Protein AF-A0A0C3QUF8-F1 (afdb_monomer)

Solvent-accessible surface area (backbone atoms only — not comparable to full-atom values): 6312 Å² total; per-residue (Å²): 135,83,85,80,76,80,85,79,82,80,80,87,77,80,84,76,78,70,80,77,72,77,88,73,48,72,44,86,44,65,81,54,53,70,68,57,47,51,54,56,42,43,66,52,44,78,78,40,96,61,60,30,32,39,33,16,77,77,74,34,27,32,35,35,32,38,77,58,88,95,43,72,43,80,38,76,60,53,72,68,58,48,51,52,51,37,58,76,43,46,90,71,77,58,79,54,39,74,73,67

Radius of gyration: 21.36 Å; Cα contacts (8 Å, |Δi|>4): 134; chains: 1; bounding box: 24×79×32 Å

Nearest PDB structures (foldseek):
  5f54-assembly1_A  TM=4.499E-01  e=1.174E-01  Deinococcus radiodurans
  7edz-assembly1_D  TM=4.172E-01  e=7.897E-02  Homo sapiens
  7sa7-assembly2_B  TM=4.107E-01  e=6.536E-01  Homo sapiens
  2ozo-assembly1_A  TM=5.526E-01  e=5.410E+00  Homo sapiens
  1csz-assembly1_A  TM=5.117E-01  e=7.046E+00  Homo sapiens

Structure (mmCIF, N/CA/C/O backbone):
data_AF-A0A0C3QUF8-F1
#
_entry.id   AF-A0A0C3QUF8-F1
#
loop_
_atom_site.group_PDB
_atom_site.id
_atom_site.type_symbol
_atom_site.label_atom_id
_atom_site.label_alt_id
_atom_site.label_comp_id
_atom_site.label_asym_id
_atom_site.label_entity_id
_atom_site.label_seq_id
_atom_site.pdbx_PDB_ins_code
_atom_site.Cartn_x
_atom_site.Cartn_y
_atom_site.Cartn_z
_atom_site.occupancy
_atom_site.B_iso_or_equiv
_atom_site.auth_seq_id
_atom_site.auth_comp_id
_atom_site.auth_asym_id
_atom_site.auth_atom_id
_atom_site.pdbx_PDB_model_num
ATOM 1 N N . MET A 1 1 ? 3.103 64.725 21.395 1.00 38.69 1 MET A N 1
ATOM 2 C CA . MET A 1 1 ? 2.627 64.537 20.008 1.00 38.69 1 MET A CA 1
ATOM 3 C C . MET A 1 1 ? 3.150 63.201 19.491 1.00 38.69 1 MET A C 1
ATOM 5 O O . MET A 1 1 ? 4.338 62.946 19.608 1.00 38.69 1 MET A O 1
ATOM 9 N N . ASN A 1 2 ? 2.215 62.349 19.063 1.00 47.19 2 ASN A N 1
ATOM 10 C CA . ASN A 1 2 ? 2.292 61.092 18.301 1.00 47.19 2 ASN A CA 1
ATOM 11 C C . ASN A 1 2 ? 3.485 60.141 18.520 1.00 47.19 2 ASN A C 1
ATOM 13 O O . ASN A 1 2 ? 4.490 60.212 17.820 1.00 47.19 2 ASN A O 1
ATOM 17 N N . LYS A 1 3 ? 3.298 59.139 19.390 1.00 51.69 3 LYS A N 1
ATOM 18 C CA . LYS A 1 3 ? 4.062 57.884 19.326 1.00 51.69 3 LYS A CA 1
ATOM 19 C C . LYS A 1 3 ? 3.350 56.952 18.342 1.00 51.69 3 LYS A C 1
ATOM 21 O O . LYS A 1 3 ? 2.331 56.361 18.681 1.00 51.69 3 LYS A O 1
ATOM 26 N N . MET A 1 4 ? 3.844 56.892 17.108 1.00 60.03 4 MET A N 1
ATOM 27 C CA . MET A 1 4 ? 3.382 55.930 16.109 1.00 60.03 4 MET A CA 1
ATOM 28 C C . MET A 1 4 ? 3.803 54.522 16.542 1.00 60.03 4 MET A C 1
ATOM 30 O O . MET A 1 4 ? 4.989 54.240 16.693 1.00 60.03 4 MET A O 1
ATOM 34 N N . ILE A 1 5 ? 2.821 53.657 16.780 1.00 62.84 5 ILE A N 1
ATOM 35 C CA . ILE A 1 5 ? 3.025 52.233 17.055 1.00 62.84 5 ILE A CA 1
ATOM 36 C C . ILE A 1 5 ? 3.327 51.562 15.705 1.00 62.84 5 ILE A C 1
ATOM 38 O O . ILE A 1 5 ? 2.511 51.695 14.791 1.00 62.84 5 ILE A O 1
ATOM 42 N N . PRO A 1 6 ? 4.465 50.864 15.528 1.00 54.53 6 PRO A N 1
ATOM 43 C CA . PRO A 1 6 ? 4.801 50.273 14.244 1.00 54.53 6 PRO A CA 1
ATOM 44 C C . PRO A 1 6 ? 3.903 49.057 14.006 1.00 54.53 6 PRO A C 1
ATOM 46 O O . PRO A 1 6 ? 4.036 48.017 14.646 1.00 54.53 6 PRO A O 1
ATOM 49 N N . THR A 1 7 ? 2.984 49.183 13.055 1.00 57.78 7 THR A N 1
ATOM 50 C CA . THR A 1 7 ? 2.014 48.162 12.622 1.00 57.78 7 THR A CA 1
ATOM 51 C C . THR A 1 7 ? 2.662 47.019 11.816 1.00 57.78 7 THR A C 1
ATOM 53 O O . THR A 1 7 ? 2.003 46.356 11.024 1.00 57.78 7 THR A O 1
ATOM 56 N N . ALA A 1 8 ? 3.965 46.781 11.985 1.00 55.78 8 ALA A N 1
ATOM 57 C CA . ALA A 1 8 ? 4.759 45.884 11.140 1.00 55.78 8 ALA A CA 1
ATOM 58 C C . ALA A 1 8 ? 4.883 44.443 11.679 1.00 55.78 8 ALA A C 1
ATOM 60 O O . ALA A 1 8 ? 5.553 43.617 11.069 1.00 55.78 8 ALA A O 1
ATOM 61 N N . LEU A 1 9 ? 4.252 44.121 12.813 1.00 54.25 9 LEU A N 1
ATOM 62 C CA . LEU A 1 9 ? 4.461 42.852 13.529 1.00 54.25 9 LEU A CA 1
ATOM 63 C C . LEU A 1 9 ? 3.379 41.778 13.302 1.00 54.25 9 LEU A C 1
ATOM 65 O O . LEU A 1 9 ? 3.425 40.735 13.943 1.00 54.25 9 LEU A O 1
ATOM 69 N N . LEU A 1 10 ? 2.416 41.994 12.398 1.00 55.31 10 LEU A N 1
ATOM 70 C CA . LEU A 1 10 ? 1.235 41.120 12.257 1.00 55.31 10 LEU A CA 1
ATOM 71 C C . LEU A 1 10 ? 1.209 40.208 11.014 1.00 55.31 10 LEU A C 1
ATOM 73 O O . LEU A 1 10 ? 0.227 39.501 10.820 1.00 55.31 10 LEU A O 1
ATOM 77 N N . LEU A 1 11 ? 2.259 40.175 10.183 1.00 56.28 11 LEU A N 1
ATOM 78 C CA . LEU A 1 11 ? 2.239 39.437 8.903 1.00 56.28 11 LEU A CA 1
ATOM 79 C C . LEU A 1 11 ? 3.102 38.159 8.852 1.00 56.28 11 LEU A C 1
ATOM 81 O O . LEU A 1 11 ? 3.213 37.551 7.792 1.00 56.28 11 LEU A O 1
ATOM 85 N N . VAL A 1 12 ? 3.678 37.703 9.970 1.00 57.69 12 VAL A N 1
ATOM 86 C CA . VAL A 1 12 ? 4.553 36.507 10.009 1.00 57.69 12 VAL A CA 1
ATOM 87 C C . VAL A 1 12 ? 3.931 35.384 10.848 1.00 57.69 12 VAL A C 1
ATOM 89 O O . VAL A 1 12 ? 4.538 34.871 11.780 1.00 57.69 12 VAL A O 1
ATOM 92 N N . SER A 1 13 ? 2.687 35.002 10.563 1.00 57.75 13 SER A N 1
ATOM 93 C CA . SER A 1 13 ? 2.050 33.845 11.224 1.00 57.75 13 SER A CA 1
ATOM 94 C C . SER A 1 13 ? 1.351 32.873 10.271 1.00 57.75 13 SER A C 1
ATOM 96 O O . SER A 1 13 ? 0.900 31.817 10.703 1.00 57.75 13 SER A O 1
ATOM 98 N N . SER A 1 14 ? 1.315 33.154 8.966 1.00 55.88 14 SER A N 1
ATOM 99 C CA . SER A 1 14 ? 0.591 32.344 7.973 1.00 55.88 14 SER A CA 1
ATOM 100 C C . SER A 1 14 ? 1.456 31.357 7.170 1.00 55.88 14 SER A C 1
ATOM 102 O O . SER A 1 14 ? 0.934 30.673 6.294 1.00 55.88 14 SER A O 1
ATOM 104 N N . ALA A 1 15 ? 2.757 31.222 7.457 1.00 58.28 15 ALA A N 1
ATOM 105 C CA . ALA A 1 15 ? 3.674 30.454 6.601 1.00 58.28 15 ALA A CA 1
ATOM 106 C C . ALA A 1 15 ?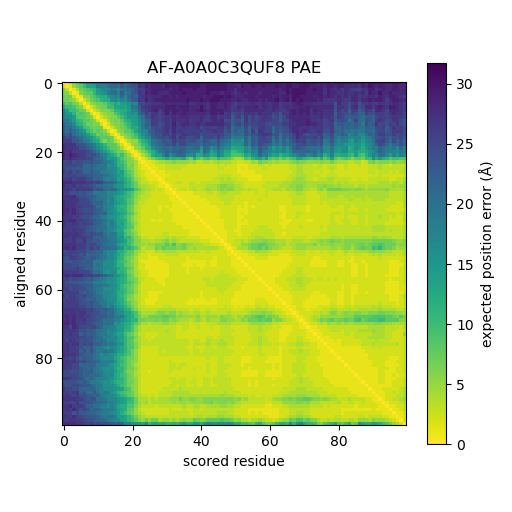 3.846 28.958 6.944 1.00 58.28 15 ALA A C 1
ATOM 108 O O . ALA A 1 15 ? 4.553 28.260 6.225 1.00 58.28 15 ALA A O 1
ATOM 109 N N . PHE A 1 16 ? 3.201 28.427 7.985 1.00 55.78 16 PHE A N 1
ATOM 110 C CA . PHE A 1 16 ? 3.334 27.007 8.345 1.00 55.78 16 PHE A CA 1
ATOM 111 C C . PHE A 1 16 ? 2.009 26.254 8.216 1.00 55.78 16 PHE A C 1
ATOM 113 O O . PHE A 1 16 ? 1.533 25.625 9.154 1.00 55.78 16 PHE A O 1
ATOM 120 N N . SER A 1 17 ? 1.431 26.264 7.013 1.00 51.56 17 SER A N 1
ATOM 121 C CA . SER A 1 17 ? 0.507 25.196 6.610 1.00 51.56 17 SER A CA 1
ATOM 122 C C . SER A 1 17 ? 1.331 23.969 6.221 1.00 51.56 17 SER A C 1
ATOM 124 O O . SER A 1 17 ? 1.460 23.629 5.047 1.00 51.56 17 SER A O 1
ATOM 126 N N . GLY A 1 18 ? 1.965 23.335 7.210 1.00 55.66 18 GLY A N 1
ATOM 127 C CA . GLY A 1 18 ? 2.557 22.019 7.014 1.00 55.66 18 GLY A CA 1
ATOM 128 C C . GLY A 1 18 ? 1.428 21.054 6.681 1.00 55.66 18 GLY A C 1
ATOM 129 O O . GLY A 1 18 ? 0.590 20.777 7.539 1.00 55.66 18 GLY A O 1
ATOM 130 N N . ALA A 1 19 ? 1.369 20.577 5.436 1.00 57.41 19 ALA A N 1
ATOM 131 C CA . ALA A 1 19 ? 0.478 19.487 5.074 1.00 57.41 19 ALA A CA 1
ATOM 132 C C . ALA A 1 19 ? 0.838 18.302 5.975 1.00 57.41 19 ALA A C 1
ATOM 134 O O . ALA A 1 19 ? 1.873 17.658 5.805 1.00 57.41 19 ALA A O 1
ATOM 135 N N . THR A 1 20 ? 0.019 18.066 6.998 1.00 52.12 20 THR A N 1
ATOM 136 C CA . THR A 1 20 ? 0.163 16.894 7.852 1.00 52.12 20 THR A CA 1
ATOM 137 C C . THR 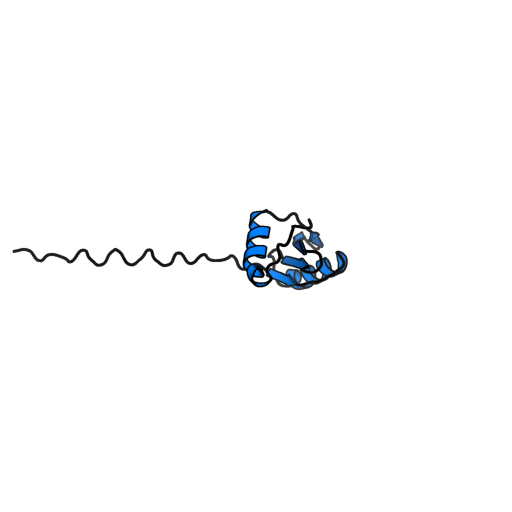A 1 20 ? -0.288 15.725 6.996 1.00 52.12 20 THR A C 1
ATOM 139 O O . THR A 1 20 ? -1.480 15.439 6.905 1.00 52.12 20 THR A O 1
ATOM 142 N N . PHE A 1 21 ? 0.649 15.100 6.281 1.00 54.34 21 PHE A N 1
ATOM 143 C CA . PHE A 1 21 ? 0.369 13.846 5.601 1.00 54.34 21 PHE A CA 1
ATOM 144 C C . PHE A 1 21 ? -0.071 12.861 6.679 1.00 54.34 21 PHE A C 1
ATOM 146 O O . PHE A 1 21 ? 0.698 12.539 7.589 1.00 54.34 21 PHE A O 1
ATOM 153 N N . ALA A 1 22 ? -1.330 12.427 6.622 1.00 61.47 22 ALA A N 1
ATOM 154 C CA . ALA A 1 22 ? -1.788 11.335 7.457 1.00 61.47 22 ALA A CA 1
ATOM 155 C C . ALA A 1 22 ? -0.850 10.151 7.197 1.00 61.47 22 ALA A C 1
ATOM 157 O O . ALA A 1 22 ? -0.737 9.675 6.068 1.00 61.47 22 ALA A O 1
ATOM 158 N N . ASN A 1 23 ? -0.116 9.746 8.232 1.00 73.44 23 ASN A N 1
ATOM 159 C CA . ASN A 1 23 ? 0.867 8.679 8.131 1.00 73.44 23 ASN A CA 1
ATOM 160 C C . ASN A 1 23 ? 0.119 7.383 7.780 1.00 73.44 23 ASN A C 1
ATOM 162 O O . ASN A 1 23 ? -0.673 6.890 8.593 1.00 73.44 23 ASN A O 1
ATOM 166 N N . PHE A 1 24 ? 0.298 6.913 6.544 1.00 86.81 24 PHE A N 1
ATOM 167 C CA . PHE A 1 24 ? -0.273 5.675 6.029 1.00 86.81 24 PHE A CA 1
ATOM 168 C C . PHE A 1 24 ? 0.792 4.584 6.039 1.00 86.81 24 PHE A C 1
ATOM 170 O O . PHE A 1 24 ? 1.988 4.864 5.973 1.00 86.81 24 PHE A O 1
ATOM 177 N N . THR A 1 25 ? 0.363 3.328 6.098 1.00 93.75 25 THR A N 1
ATOM 178 C CA . THR A 1 25 ? 1.286 2.196 6.143 1.00 93.75 25 THR A CA 1
ATOM 179 C C . THR A 1 25 ? 1.234 1.447 4.828 1.00 93.75 25 THR A C 1
ATOM 181 O O . THR A 1 25 ? 0.185 0.918 4.465 1.00 93.75 25 THR A O 1
ATOM 184 N N . ALA A 1 26 ? 2.362 1.402 4.122 1.00 93.56 26 ALA A N 1
ATOM 185 C CA . ALA A 1 26 ? 2.516 0.612 2.912 1.00 93.56 26 ALA A CA 1
ATOM 186 C C . ALA A 1 26 ? 3.578 -0.479 3.089 1.00 93.56 26 ALA A C 1
ATOM 188 O O . ALA A 1 26 ? 4.588 -0.274 3.761 1.00 93.56 26 ALA A O 1
ATOM 189 N N . ILE A 1 27 ? 3.329 -1.639 2.489 1.00 94.94 27 ILE A N 1
ATOM 190 C CA . ILE A 1 27 ? 4.229 -2.790 2.446 1.00 94.94 27 ILE A CA 1
ATOM 191 C C . ILE A 1 27 ? 4.498 -3.088 0.977 1.00 94.94 27 ILE A C 1
ATOM 193 O O . ILE A 1 27 ? 3.560 -3.274 0.204 1.00 94.94 27 ILE A O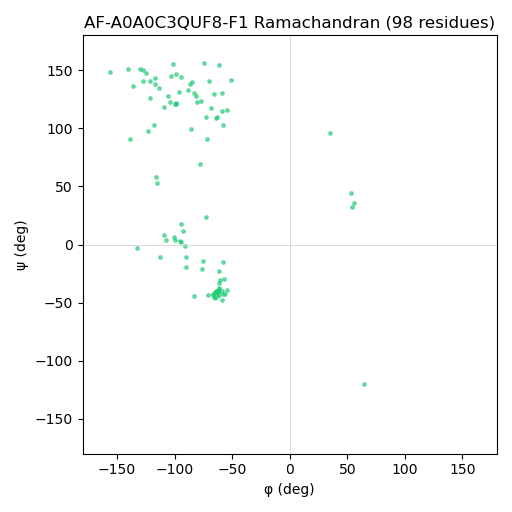 1
ATOM 197 N N . GLU A 1 28 ? 5.766 -3.155 0.589 1.00 94.94 28 GLU A N 1
ATOM 198 C CA . GLU A 1 28 ? 6.132 -3.624 -0.745 1.00 94.94 28 GLU A CA 1
ATOM 199 C C . GLU A 1 28 ? 6.110 -5.158 -0.776 1.00 94.94 28 GLU A C 1
ATOM 201 O O . GLU A 1 28 ? 6.804 -5.818 -0.001 1.00 94.94 28 GLU A O 1
ATOM 206 N N . CYS A 1 29 ? 5.313 -5.720 -1.679 1.00 95.00 29 CYS A N 1
ATOM 207 C CA . CYS A 1 29 ? 5.182 -7.147 -1.928 1.00 95.00 29 CYS A CA 1
ATOM 208 C C . CYS A 1 29 ? 5.104 -7.356 -3.445 1.00 95.00 29 CYS A C 1
ATOM 210 O O . CYS A 1 29 ? 4.033 -7.298 -4.043 1.00 95.00 29 CYS A O 1
ATOM 212 N N . ASN A 1 30 ? 6.263 -7.554 -4.068 1.00 93.94 30 ASN A N 1
ATOM 213 C CA . ASN A 1 30 ? 6.373 -7.694 -5.516 1.00 93.94 30 ASN A CA 1
ATOM 214 C C . ASN A 1 30 ? 6.067 -9.131 -5.950 1.00 93.94 30 ASN A C 1
ATOM 216 O O . ASN A 1 30 ? 6.654 -10.062 -5.399 1.00 93.94 30 ASN A O 1
ATOM 220 N N . ASP A 1 31 ? 5.190 -9.281 -6.945 1.00 92.25 31 ASP A N 1
ATOM 221 C CA . ASP A 1 31 ? 4.754 -10.572 -7.500 1.00 92.25 31 ASP A CA 1
ATOM 222 C C . ASP A 1 31 ? 4.175 -11.542 -6.452 1.00 92.25 31 ASP A C 1
ATOM 224 O O . ASP A 1 31 ? 4.362 -12.760 -6.471 1.00 92.25 31 ASP A O 1
ATOM 228 N N . CYS A 1 32 ? 3.479 -10.979 -5.468 1.00 89.69 32 CYS A N 1
ATOM 229 C CA . CYS A 1 32 ? 2.872 -11.747 -4.395 1.00 89.69 32 CYS A CA 1
ATOM 230 C C . CYS A 1 32 ? 1.500 -12.274 -4.797 1.00 89.69 32 CYS A C 1
ATOM 232 O O . CYS A 1 32 ? 0.670 -11.543 -5.337 1.00 89.69 32 CYS A O 1
ATOM 234 N N . SER A 1 33 ? 1.194 -13.515 -4.415 1.00 93.19 33 SER A N 1
ATOM 235 C CA . SER A 1 33 ? -0.190 -13.986 -4.454 1.00 93.19 33 SER A CA 1
ATOM 236 C C . SER A 1 33 ? -1.073 -13.147 -3.520 1.00 93.19 33 SER A C 1
ATOM 238 O O . SER A 1 33 ? -0.605 -12.604 -2.513 1.00 93.19 33 SER A O 1
ATOM 240 N N . SER A 1 34 ? -2.375 -13.081 -3.809 1.00 91.56 34 SER A N 1
ATOM 241 C CA . SER A 1 34 ? -3.347 -12.368 -2.966 1.00 91.56 34 SER A CA 1
ATOM 242 C C . SER A 1 34 ? -3.315 -12.846 -1.509 1.00 91.56 34 SER A C 1
ATOM 244 O O . SER A 1 34 ? -3.337 -12.031 -0.588 1.00 91.56 34 SER A O 1
ATOM 246 N N . ALA A 1 35 ? -3.158 -14.154 -1.288 1.00 93.81 35 ALA A N 1
ATOM 247 C CA . ALA A 1 35 ? -3.021 -14.738 0.044 1.00 93.81 35 ALA A CA 1
ATOM 248 C C . ALA A 1 35 ? -1.749 -14.263 0.772 1.00 93.81 35 ALA A C 1
ATOM 250 O O . ALA A 1 35 ? -1.801 -13.936 1.959 1.00 93.81 35 ALA A O 1
ATOM 251 N N . ALA A 1 36 ? -0.612 -14.182 0.071 1.00 94.69 36 ALA A N 1
ATOM 252 C CA . ALA A 1 36 ? 0.638 -13.696 0.654 1.00 94.69 36 ALA A CA 1
ATOM 253 C C . ALA A 1 36 ? 0.553 -12.201 1.006 1.00 94.69 36 ALA A C 1
ATOM 255 O O . ALA A 1 36 ? 0.957 -11.804 2.102 1.00 94.69 36 ALA A O 1
ATOM 256 N N . ALA A 1 37 ? -0.029 -11.388 0.119 1.00 95.12 37 ALA A N 1
ATOM 257 C CA . ALA A 1 37 ? -0.281 -9.970 0.363 1.00 95.12 37 ALA A CA 1
ATOM 258 C C . ALA A 1 37 ? -1.171 -9.758 1.601 1.00 95.12 37 ALA A C 1
ATOM 260 O O . ALA A 1 37 ? -0.819 -8.993 2.502 1.00 95.12 37 ALA A O 1
ATOM 261 N N . GLN A 1 38 ? -2.280 -10.497 1.699 1.00 95.25 38 GLN A N 1
ATOM 262 C CA . GLN A 1 38 ? -3.188 -10.441 2.845 1.00 95.25 38 GLN A CA 1
ATOM 263 C C . GLN A 1 38 ? -2.501 -10.876 4.147 1.00 95.25 38 GLN A C 1
ATOM 265 O O . GLN A 1 38 ? -2.682 -10.236 5.183 1.00 95.25 38 GLN A O 1
ATOM 270 N N . GLN A 1 39 ? -1.664 -11.918 4.113 1.00 95.06 39 GLN A N 1
ATOM 271 C CA . GLN A 1 39 ? -0.916 -12.365 5.289 1.00 95.06 39 GLN A CA 1
ATOM 272 C C . GLN A 1 39 ? 0.079 -11.301 5.776 1.00 95.06 39 GLN A C 1
ATOM 274 O O . GLN A 1 39 ? 0.241 -11.106 6.982 1.00 95.06 39 GLN A O 1
ATOM 279 N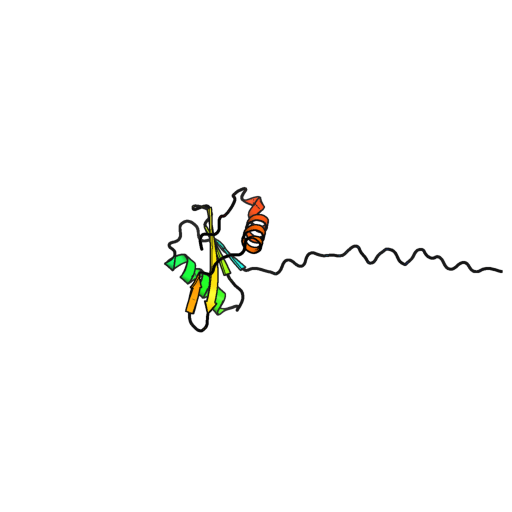 N . GLN A 1 40 ? 0.756 -10.605 4.861 1.00 94.81 40 GLN A N 1
ATOM 280 C CA . GLN A 1 40 ? 1.653 -9.509 5.227 1.00 94.81 40 GLN A CA 1
ATOM 281 C C . GLN A 1 40 ? 0.889 -8.328 5.824 1.00 94.81 40 GLN A C 1
ATOM 283 O O . GLN A 1 40 ? 1.293 -7.813 6.868 1.00 94.81 40 GLN A O 1
ATOM 288 N N . ALA A 1 41 ? -0.244 -7.955 5.223 1.00 95.31 41 ALA A N 1
ATOM 289 C CA . ALA A 1 41 ? -1.119 -6.934 5.779 1.00 95.31 41 ALA A CA 1
ATOM 290 C C . ALA A 1 41 ? -1.599 -7.306 7.189 1.00 95.31 41 ALA A C 1
ATOM 292 O O . ALA A 1 41 ? -1.539 -6.475 8.093 1.00 95.31 41 ALA A O 1
ATOM 293 N N . ALA A 1 42 ? -1.977 -8.568 7.416 1.00 95.31 42 ALA A N 1
ATOM 294 C CA . ALA A 1 42 ? -2.431 -9.045 8.719 1.00 95.31 42 ALA A CA 1
ATOM 295 C C . ALA A 1 42 ? -1.363 -8.934 9.815 1.00 95.31 42 ALA A C 1
ATOM 297 O O . ALA A 1 42 ? -1.671 -8.541 10.937 1.00 95.31 42 ALA A O 1
ATOM 298 N N . LYS A 1 43 ? -0.088 -9.198 9.496 1.00 94.50 43 LYS A N 1
ATOM 299 C CA . LYS A 1 43 ? 1.024 -9.024 10.453 1.00 94.50 43 LYS A CA 1
ATOM 300 C C . LYS A 1 43 ? 1.182 -7.577 10.921 1.00 94.50 43 LYS A C 1
ATOM 302 O O . LYS A 1 43 ? 1.624 -7.347 12.046 1.00 94.50 43 LYS A O 1
ATOM 307 N N . VAL A 1 44 ? 0.880 -6.617 10.049 1.00 94.38 44 VAL A N 1
ATOM 308 C CA . VAL A 1 44 ? 0.959 -5.189 10.368 1.00 94.38 44 VAL A CA 1
ATOM 309 C C . VAL A 1 44 ? -0.302 -4.727 11.088 1.00 94.38 44 VAL A C 1
ATOM 311 O O . VAL A 1 44 ? -0.184 -4.079 12.123 1.00 94.38 44 VAL A O 1
ATOM 314 N N . LEU A 1 45 ? -1.484 -5.126 10.617 1.00 94.19 45 LEU A N 1
ATOM 315 C CA . LEU A 1 45 ? -2.768 -4.811 11.255 1.00 94.19 45 LEU A CA 1
ATOM 316 C C . LEU A 1 45 ? -2.870 -5.372 12.683 1.00 94.19 45 LEU A C 1
ATOM 318 O O . LEU A 1 45 ? -3.406 -4.714 13.563 1.00 94.19 45 LEU A O 1
ATOM 322 N N . ALA A 1 46 ? -2.212 -6.496 12.983 1.00 90.75 46 ALA A N 1
ATOM 323 C CA . ALA A 1 46 ? -2.092 -6.996 14.357 1.00 90.75 46 ALA A CA 1
ATOM 324 C C . ALA A 1 46 ? -1.419 -6.005 15.338 1.00 90.75 46 ALA A C 1
ATOM 326 O O . ALA A 1 46 ? -1.479 -6.203 16.549 1.00 90.75 46 ALA A O 1
ATOM 327 N N . LYS A 1 47 ? -0.741 -4.963 14.834 1.00 90.56 47 LYS A N 1
ATOM 328 C CA . LYS A 1 47 ? -0.046 -3.934 15.624 1.00 90.56 47 LYS A CA 1
ATOM 329 C C . LYS A 1 47 ? -0.691 -2.547 15.521 1.00 90.56 47 LYS A C 1
ATOM 331 O O . LYS A 1 47 ? -0.282 -1.652 16.257 1.00 90.56 47 LYS A O 1
ATOM 336 N N . GLN A 1 48 ? -1.636 -2.340 14.601 1.00 88.38 48 GLN A N 1
ATOM 337 C CA . GLN A 1 48 ? -2.268 -1.042 14.356 1.00 88.38 48 GLN A CA 1
ATOM 338 C C . GLN A 1 48 ? -3.656 -1.184 13.725 1.00 88.38 48 GLN A C 1
ATOM 340 O O . GLN A 1 48 ? -3.874 -2.028 12.870 1.00 88.38 48 GLN A O 1
ATOM 345 N N . ASP A 1 49 ? -4.554 -0.255 14.038 1.00 85.44 49 ASP A N 1
ATOM 346 C CA . ASP A 1 49 ? -5.938 -0.272 13.535 1.00 85.44 49 ASP A CA 1
ATOM 347 C C . ASP A 1 49 ? -6.142 0.541 12.235 1.00 85.44 49 ASP A C 1
ATOM 349 O O . ASP A 1 49 ? -7.252 0.852 11.814 1.00 85.44 49 ASP A O 1
ATOM 353 N N . LYS A 1 50 ? -5.050 0.961 11.585 1.00 91.62 50 LYS A N 1
ATOM 354 C CA . LYS A 1 50 ? -5.111 1.756 10.348 1.00 91.62 50 LYS A CA 1
ATOM 355 C C . LYS A 1 50 ? -5.012 0.860 9.117 1.00 91.62 50 LYS A C 1
ATOM 357 O O . LYS A 1 50 ? -4.195 -0.064 9.144 1.00 91.62 50 LYS A O 1
ATOM 362 N N . PRO A 1 51 ? -5.726 1.182 8.017 1.00 94.00 51 PRO A N 1
ATOM 363 C CA . PRO A 1 51 ? -5.594 0.460 6.759 1.00 94.00 51 PRO A CA 1
ATOM 364 C C . PRO A 1 51 ? -4.136 0.335 6.315 1.00 94.00 51 PRO A C 1
ATOM 366 O O . PRO A 1 51 ? -3.342 1.271 6.452 1.00 94.00 51 PRO A O 1
ATOM 369 N N . VAL A 1 52 ? -3.812 -0.826 5.757 1.00 95.88 52 VAL A N 1
ATOM 370 C CA . VAL A 1 52 ? -2.490 -1.154 5.232 1.00 95.88 52 VAL A CA 1
ATOM 371 C C . VAL A 1 52 ? -2.586 -1.323 3.725 1.00 95.88 52 VAL A C 1
ATOM 373 O O . VAL A 1 52 ? -3.483 -1.994 3.217 1.00 95.88 52 VAL A O 1
ATOM 376 N N . TYR A 1 53 ? -1.640 -0.731 3.010 1.00 96.25 53 TYR A N 1
ATOM 377 C CA . TYR A 1 53 ? -1.556 -0.802 1.560 1.00 96.25 53 TYR A CA 1
ATOM 378 C C . TYR A 1 53 ? -0.450 -1.765 1.153 1.00 96.25 53 TYR A C 1
ATOM 380 O O . TYR A 1 53 ? 0.701 -1.582 1.531 1.00 96.25 53 TYR A O 1
ATOM 388 N N . VAL A 1 54 ? -0.774 -2.793 0.382 1.00 96.94 54 VAL A N 1
ATOM 389 C CA . VAL A 1 54 ? 0.230 -3.699 -0.181 1.00 96.94 54 VAL A CA 1
ATOM 390 C C . VAL A 1 54 ? 0.486 -3.291 -1.620 1.00 96.94 54 VAL A C 1
ATOM 392 O O . VAL A 1 54 ? -0.444 -3.253 -2.424 1.00 96.94 54 VAL A O 1
ATOM 395 N N . VAL A 1 55 ? 1.734 -2.956 -1.921 1.00 96.50 55 VAL A N 1
ATOM 396 C CA . VAL A 1 55 ? 2.179 -2.438 -3.212 1.00 96.50 55 VAL A CA 1
ATOM 397 C C . VAL A 1 55 ? 2.948 -3.514 -3.959 1.00 96.50 55 VAL A C 1
ATOM 399 O O . VAL A 1 55 ? 3.921 -4.050 -3.439 1.00 96.50 55 VAL A O 1
ATOM 402 N N . ASP A 1 56 ? 2.546 -3.764 -5.197 1.00 96.19 56 ASP A N 1
ATOM 403 C CA . ASP A 1 56 ? 3.213 -4.661 -6.127 1.00 96.19 56 ASP A CA 1
ATOM 404 C C . ASP A 1 56 ? 3.679 -3.864 -7.351 1.00 96.19 56 ASP A C 1
ATOM 406 O O . ASP A 1 56 ? 2.891 -3.504 -8.233 1.00 96.19 56 ASP A O 1
ATOM 410 N N . PHE A 1 57 ? 4.977 -3.569 -7.405 1.00 96.00 57 PHE A N 1
ATOM 411 C CA . PHE A 1 57 ? 5.563 -2.828 -8.521 1.00 96.00 57 PHE A CA 1
ATOM 412 C C . PHE A 1 57 ? 5.741 -3.674 -9.780 1.00 96.00 57 PHE A C 1
ATOM 414 O O . PHE A 1 57 ? 5.830 -3.104 -10.864 1.00 96.00 57 PHE A O 1
ATOM 421 N N . VAL A 1 58 ? 5.776 -5.005 -9.662 1.00 95.75 58 VAL A N 1
ATOM 422 C CA . VAL A 1 58 ? 5.890 -5.908 -10.818 1.00 95.75 58 VAL A CA 1
ATOM 423 C C . VAL A 1 58 ? 4.580 -5.901 -11.595 1.00 95.75 58 VAL A C 1
ATOM 425 O O . VAL A 1 58 ? 4.577 -5.770 -12.817 1.00 95.75 58 VAL A O 1
ATOM 428 N N . ASN A 1 59 ? 3.460 -5.949 -10.875 1.00 95.62 59 ASN A N 1
ATOM 429 C CA . ASN A 1 59 ? 2.129 -5.971 -11.474 1.00 95.62 59 ASN A CA 1
ATOM 430 C C . ASN A 1 59 ? 1.469 -4.581 -11.580 1.00 95.62 59 ASN A C 1
ATOM 432 O O . ASN A 1 59 ? 0.331 -4.473 -12.050 1.00 95.62 59 ASN A O 1
ATOM 436 N N . TYR A 1 60 ? 2.175 -3.513 -11.186 1.00 96.06 60 TYR A N 1
ATOM 437 C CA . TYR A 1 60 ? 1.693 -2.123 -11.148 1.00 96.06 60 TYR A CA 1
ATOM 438 C C . TYR A 1 60 ? 0.388 -1.967 -10.366 1.00 96.06 60 TYR A C 1
ATOM 440 O O . TYR A 1 60 ? -0.556 -1.304 -10.813 1.00 96.06 60 TYR A O 1
ATOM 448 N N . GLN A 1 61 ? 0.321 -2.621 -9.213 1.00 96.12 61 GLN A N 1
ATOM 449 C CA . GLN A 1 61 ? -0.896 -2.773 -8.436 1.00 96.12 61 GLN A CA 1
ATOM 450 C C . GLN A 1 61 ? -0.699 -2.340 -6.991 1.00 96.12 61 GLN A C 1
ATOM 452 O O . GLN A 1 61 ? 0.380 -2.447 -6.414 1.00 96.12 61 GLN A O 1
ATOM 457 N N . VAL A 1 62 ? -1.776 -1.854 -6.392 1.00 96.56 62 VAL A N 1
ATOM 458 C CA . VAL A 1 62 ? -1.855 -1.634 -4.957 1.00 96.56 62 VAL A CA 1
ATOM 459 C C . VAL A 1 62 ? -3.195 -2.135 -4.434 1.00 96.56 62 VAL A C 1
ATOM 461 O O . VAL A 1 62 ? -4.240 -1.912 -5.041 1.00 96.56 62 VAL A O 1
ATOM 464 N N . SER A 1 63 ? -3.156 -2.831 -3.304 1.00 96.56 63 SER A N 1
ATOM 465 C CA . SER A 1 63 ? -4.333 -3.344 -2.603 1.00 96.56 63 SER A CA 1
ATOM 466 C C . SER A 1 63 ? -4.440 -2.713 -1.224 1.00 96.56 63 SER A C 1
ATOM 468 O O . SER A 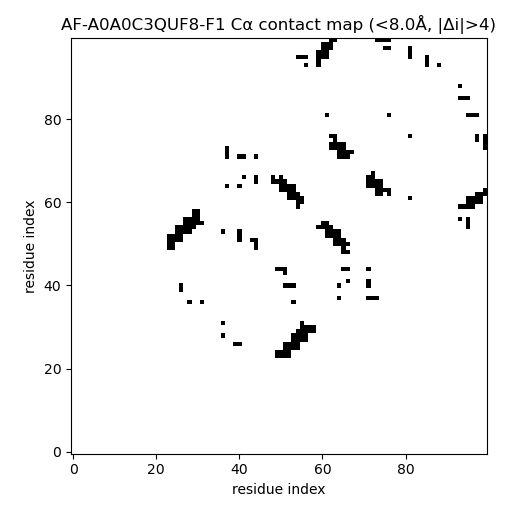1 63 ? -3.437 -2.592 -0.523 1.00 96.56 63 SER A O 1
ATOM 470 N N . LYS A 1 64 ? -5.652 -2.342 -0.814 1.00 96.50 64 LYS A N 1
ATOM 471 C CA . LYS A 1 64 ? -5.943 -1.880 0.546 1.00 96.50 64 LYS A CA 1
ATOM 472 C C . LYS A 1 64 ? -6.479 -3.043 1.371 1.00 96.50 64 LYS A C 1
ATOM 474 O O . LYS A 1 64 ? -7.407 -3.726 0.949 1.00 96.50 64 LYS A O 1
ATOM 479 N N . TYR A 1 65 ? -5.921 -3.226 2.559 1.00 96.19 65 TYR A N 1
ATOM 480 C CA . TYR A 1 65 ? -6.373 -4.193 3.547 1.00 96.19 65 TYR A CA 1
ATOM 481 C C . TYR A 1 65 ? -6.740 -3.484 4.840 1.00 96.19 65 TYR A C 1
ATOM 483 O O . TYR A 1 65 ? -6.061 -2.550 5.274 1.00 96.19 65 TYR A O 1
ATOM 491 N N . GLN A 1 66 ? -7.812 -3.944 5.467 1.00 95.19 66 GLN A N 1
ATOM 492 C CA . GLN A 1 66 ? -8.282 -3.425 6.740 1.00 95.19 66 GLN A CA 1
ATOM 493 C C . GLN A 1 66 ? -8.760 -4.581 7.614 1.00 95.19 66 GLN A C 1
ATOM 495 O O . GLN A 1 66 ? -9.178 -5.624 7.108 1.00 95.19 66 GLN A O 1
ATOM 500 N N . GLN A 1 67 ? -8.660 -4.404 8.927 1.00 94.19 67 GLN A N 1
ATOM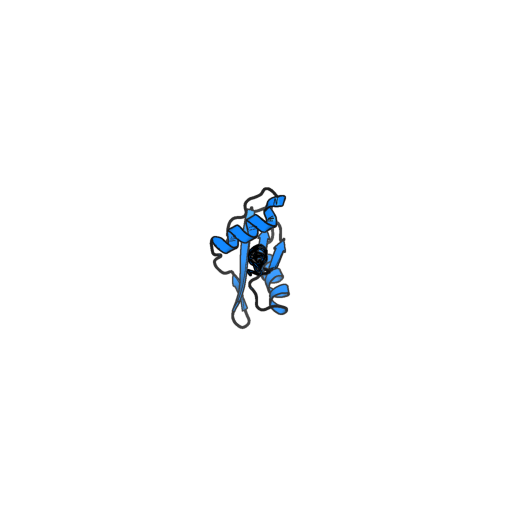 501 C CA . GLN A 1 67 ? -9.230 -5.340 9.878 1.00 94.19 67 GLN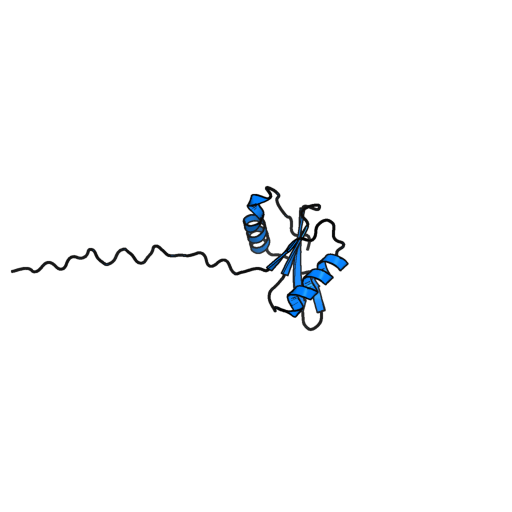 A CA 1
ATOM 502 C C . GLN A 1 67 ? -10.733 -5.063 10.043 1.00 94.19 67 GLN A C 1
ATOM 504 O O . GLN A 1 67 ? -11.144 -3.932 10.290 1.00 94.19 67 GLN A O 1
ATOM 509 N N . GLU A 1 68 ? -11.548 -6.102 9.891 1.00 89.06 68 GLU A N 1
ATOM 510 C CA . GLU A 1 68 ? -12.989 -6.106 10.133 1.00 89.06 68 GLU A CA 1
ATOM 511 C C . GLU A 1 68 ? -13.317 -7.195 11.154 1.00 89.06 68 GLU A C 1
ATOM 513 O O . GLU A 1 68 ? -13.407 -8.382 10.833 1.00 89.06 68 GLU A O 1
ATOM 518 N N . GLY A 1 69 ? -13.457 -6.787 12.416 1.00 86.81 69 GLY A N 1
ATOM 519 C CA . GLY A 1 69 ? -13.556 -7.727 13.530 1.00 86.81 69 GLY A CA 1
ATOM 520 C C . GLY A 1 69 ? -12.262 -8.529 13.681 1.00 86.81 69 GLY A C 1
ATOM 521 O O . GLY A 1 69 ? -11.192 -7.958 13.890 1.00 86.81 69 GLY A O 1
ATOM 522 N N . GLU A 1 70 ? -12.360 -9.853 13.572 1.00 85.88 70 GLU A N 1
ATOM 523 C CA . GLU A 1 70 ? -11.215 -10.773 13.670 1.00 85.88 70 GLU A CA 1
ATOM 524 C C . GLU A 1 70 ? -10.545 -11.056 12.315 1.00 85.88 70 GLU A C 1
ATOM 526 O O . GLU A 1 70 ? -9.466 -11.649 12.267 1.00 85.88 70 GLU A O 1
ATOM 531 N N . ALA A 1 71 ? -11.162 -10.641 11.205 1.00 90.62 71 ALA A N 1
ATOM 532 C CA . ALA A 1 71 ? -10.681 -10.938 9.862 1.00 90.62 71 ALA A CA 1
ATOM 533 C C . ALA A 1 71 ? -9.985 -9.732 9.225 1.00 90.62 71 ALA A C 1
ATOM 535 O O . ALA A 1 71 ? -10.400 -8.589 9.388 1.00 90.62 71 ALA A O 1
ATOM 536 N N . VAL A 1 72 ? -8.947 -9.992 8.433 1.00 94.25 72 VAL A N 1
ATOM 537 C CA . VAL A 1 72 ? -8.322 -8.985 7.565 1.00 94.25 72 VAL A CA 1
ATOM 538 C C . VAL A 1 72 ? -8.862 -9.167 6.160 1.00 94.25 72 VAL A C 1
ATOM 540 O O . VAL A 1 72 ? -8.705 -10.243 5.585 1.00 94.25 72 VAL A O 1
ATOM 543 N N . THR A 1 73 ? -9.482 -8.128 5.606 1.00 93.88 73 THR A N 1
ATOM 544 C CA . THR A 1 73 ? -10.164 -8.183 4.309 1.00 93.88 73 THR A CA 1
ATOM 545 C C . THR A 1 73 ? -9.627 -7.121 3.356 1.00 93.88 73 THR A C 1
ATOM 547 O O . THR A 1 73 ? -9.189 -6.041 3.767 1.00 93.88 73 THR A O 1
ATOM 550 N N . ALA A 1 74 ? -9.626 -7.444 2.060 1.00 94.38 74 ALA A N 1
ATOM 551 C CA . ALA A 1 74 ? -9.349 -6.464 1.020 1.00 94.38 74 ALA A CA 1
ATOM 552 C C . ALA A 1 74 ? -10.524 -5.481 0.915 1.00 94.38 74 ALA A C 1
ATOM 554 O O . ALA A 1 74 ? -11.691 -5.872 1.014 1.00 94.38 74 ALA A O 1
ATOM 555 N N . LYS A 1 75 ? -10.215 -4.200 0.715 1.00 94.81 75 LYS A N 1
ATOM 556 C CA . LYS A 1 75 ? -11.202 -3.129 0.574 1.00 94.81 75 LYS A CA 1
ATOM 557 C C . LYS A 1 75 ? -10.930 -2.290 -0.652 1.00 94.81 75 LYS A C 1
ATOM 559 O O . LYS A 1 75 ? -9.777 -2.092 -1.026 1.00 94.81 75 LYS A O 1
ATOM 564 N N . ALA A 1 76 ? -12.010 -1.740 -1.196 1.00 93.62 76 ALA A N 1
ATOM 565 C CA . ALA A 1 76 ? -11.928 -0.767 -2.265 1.00 93.62 76 ALA A CA 1
ATOM 566 C C . ALA A 1 76 ? -11.111 0.447 -1.818 1.00 93.62 76 ALA A C 1
ATOM 568 O O . ALA A 1 76 ? -11.335 1.024 -0.743 1.00 93.62 76 ALA A O 1
ATOM 569 N N . MET A 1 77 ? -10.155 0.822 -2.657 1.00 93.94 77 MET A N 1
ATOM 570 C CA . MET A 1 77 ? -9.378 2.038 -2.483 1.00 93.94 77 MET A CA 1
ATOM 571 C C . MET A 1 77 ? -10.097 3.226 -3.120 1.00 93.94 77 MET A C 1
ATOM 573 O O . MET A 1 77 ? -10.605 3.153 -4.238 1.00 93.94 77 MET A O 1
ATOM 577 N N . THR A 1 78 ? -10.099 4.359 -2.431 1.00 94.50 78 THR A N 1
ATOM 578 C CA . THR A 1 78 ? -10.536 5.628 -3.016 1.00 94.50 78 THR A CA 1
ATOM 579 C C . THR A 1 78 ? -9.481 6.175 -3.979 1.00 94.50 78 THR A C 1
ATOM 581 O O . THR A 1 78 ? -8.284 5.914 -3.845 1.00 94.50 78 THR A O 1
ATOM 584 N N . LEU A 1 79 ? -9.904 7.016 -4.927 1.00 93.75 79 LEU A N 1
ATOM 585 C CA . LEU A 1 79 ? -8.975 7.691 -5.839 1.00 93.75 79 LEU A CA 1
ATOM 586 C C . LEU A 1 79 ? -7.910 8.500 -5.079 1.00 93.75 79 LEU A C 1
ATOM 588 O O . LEU A 1 79 ? -6.731 8.447 -5.418 1.00 93.75 79 LEU A O 1
ATOM 592 N N . SER A 1 80 ? -8.314 9.213 -4.027 1.00 93.88 80 SER A N 1
ATOM 593 C CA . SER A 1 80 ? -7.403 10.021 -3.213 1.00 93.88 80 SER A CA 1
ATOM 594 C C . SER A 1 80 ? -6.336 9.174 -2.517 1.00 93.88 80 SER A C 1
ATOM 596 O O . SER A 1 80 ? -5.172 9.565 -2.496 1.00 93.88 80 SER A O 1
ATOM 598 N N . GLU A 1 81 ? -6.695 7.999 -1.993 1.00 94.38 81 GLU A N 1
ATOM 599 C CA . GLU A 1 81 ? -5.732 7.059 -1.402 1.00 94.38 81 GLU A CA 1
ATOM 600 C C . GLU A 1 81 ? -4.731 6.560 -2.455 1.00 94.38 81 GLU A C 1
ATOM 602 O O . GLU A 1 81 ? -3.524 6.586 -2.214 1.00 94.38 81 GLU A O 1
ATOM 607 N N . ASN A 1 82 ? -5.198 6.193 -3.654 1.00 95.25 82 ASN A N 1
ATOM 608 C CA . ASN A 1 82 ? -4.310 5.754 -4.731 1.00 95.25 82 ASN A CA 1
ATOM 609 C C . ASN A 1 82 ? -3.348 6.868 -5.180 1.00 95.25 82 ASN A C 1
ATOM 611 O O . ASN A 1 82 ? -2.165 6.607 -5.409 1.00 95.25 82 ASN A O 1
ATOM 615 N N . LEU A 1 83 ? -3.822 8.114 -5.259 1.00 94.69 83 LEU A N 1
ATOM 616 C CA . LEU A 1 83 ? -2.988 9.275 -5.579 1.00 94.69 83 LEU A CA 1
ATOM 617 C C . LEU A 1 83 ? -1.936 9.548 -4.499 1.00 94.69 83 LEU A C 1
ATOM 619 O O . LEU A 1 83 ? -0.787 9.828 -4.836 1.00 94.69 83 LEU A O 1
ATOM 623 N N . LEU A 1 84 ? -2.295 9.429 -3.218 1.00 93.69 84 LEU A N 1
ATOM 624 C CA . LEU A 1 84 ? -1.351 9.587 -2.107 1.00 93.69 84 LEU A CA 1
ATOM 625 C C . LEU A 1 84 ? -0.226 8.546 -2.172 1.00 93.69 84 LEU A C 1
ATOM 627 O O . LEU A 1 84 ? 0.945 8.897 -2.030 1.00 93.69 84 LEU A O 1
ATOM 631 N N . ILE A 1 85 ? -0.563 7.287 -2.453 1.00 94.56 85 ILE A N 1
ATOM 632 C CA . ILE A 1 85 ? 0.419 6.202 -2.578 1.00 94.56 85 ILE A CA 1
ATOM 633 C C . ILE A 1 85 ? 1.325 6.433 -3.791 1.00 94.56 85 ILE A C 1
ATOM 635 O O . ILE A 1 85 ? 2.546 6.343 -3.678 1.00 94.56 85 ILE A O 1
ATOM 639 N N . ASN A 1 86 ? 0.754 6.795 -4.942 1.00 95.06 86 ASN A N 1
ATOM 640 C CA . ASN A 1 86 ? 1.533 7.128 -6.136 1.00 95.06 86 ASN A CA 1
ATOM 641 C C . ASN A 1 86 ? 2.457 8.333 -5.917 1.00 95.06 86 ASN A C 1
ATOM 643 O O . ASN A 1 86 ? 3.584 8.339 -6.407 1.00 95.06 86 ASN A O 1
ATOM 647 N N . ASN A 1 87 ? 2.015 9.342 -5.163 1.00 93.81 87 ASN A N 1
ATOM 648 C CA . ASN A 1 87 ? 2.851 10.486 -4.811 1.00 93.81 87 ASN A CA 1
ATOM 649 C C . ASN A 1 87 ? 4.031 10.063 -3.922 1.00 93.81 87 ASN A C 1
ATOM 651 O O . ASN A 1 87 ? 5.179 10.405 -4.218 1.00 93.81 87 ASN A O 1
ATOM 655 N N . HIS A 1 88 ? 3.766 9.247 -2.897 1.00 93.25 88 HIS A N 1
ATOM 656 C CA . HIS A 1 88 ? 4.795 8.708 -2.008 1.00 93.25 88 HIS A CA 1
ATOM 657 C C . HIS A 1 88 ? 5.847 7.882 -2.759 1.00 93.25 88 HIS A C 1
ATOM 659 O O . HIS A 1 88 ? 7.042 8.014 -2.502 1.00 93.25 88 HIS A O 1
ATOM 665 N N . TYR A 1 89 ? 5.418 7.082 -3.736 1.00 94.62 89 TYR A N 1
ATOM 666 C CA . TYR A 1 89 ? 6.300 6.270 -4.575 1.00 94.62 89 TYR A CA 1
ATOM 667 C C . TYR A 1 89 ? 6.699 6.940 -5.897 1.00 94.62 89 TYR A C 1
ATOM 669 O O . TYR A 1 89 ? 7.205 6.272 -6.797 1.00 94.62 89 TYR A O 1
ATOM 677 N N . SER A 1 90 ? 6.547 8.262 -6.025 1.00 94.19 90 SER A N 1
ATOM 678 C CA . SER A 1 90 ? 6.850 8.996 -7.266 1.00 94.19 90 SER A CA 1
ATOM 679 C C . SER A 1 90 ? 8.295 8.807 -7.747 1.00 94.19 90 SER A C 1
ATOM 681 O O . SER A 1 90 ? 8.556 8.770 -8.951 1.00 94.19 90 SER A O 1
ATOM 683 N N . TYR A 1 91 ? 9.231 8.584 -6.820 1.00 94.12 91 TYR A N 1
ATOM 684 C CA . TYR A 1 91 ? 10.634 8.292 -7.117 1.00 94.12 91 TYR A CA 1
ATOM 685 C C . TYR A 1 91 ? 10.839 7.000 -7.933 1.00 94.12 91 TYR A C 1
ATOM 687 O O . TYR A 1 91 ? 11.846 6.878 -8.630 1.00 94.12 91 TYR A O 1
ATOM 695 N N . ARG A 1 92 ? 9.888 6.052 -7.895 1.00 92.12 92 ARG A N 1
ATOM 696 C CA . ARG A 1 92 ? 9.913 4.809 -8.690 1.00 92.12 92 ARG A CA 1
ATOM 697 C C . ARG A 1 92 ? 9.572 5.036 -10.164 1.00 92.12 92 ARG A C 1
ATOM 699 O O . ARG A 1 92 ? 9.824 4.150 -10.974 1.00 92.12 92 ARG A O 1
ATOM 706 N N . LYS A 1 93 ? 9.021 6.206 -10.523 1.00 92.12 93 LYS A N 1
ATOM 707 C CA . LYS A 1 93 ? 8.582 6.556 -11.890 1.00 92.12 93 LYS A CA 1
ATOM 708 C C . LYS A 1 93 ? 7.602 5.539 -12.500 1.00 92.12 93 LYS A C 1
ATOM 710 O O . LYS A 1 93 ? 7.584 5.333 -13.710 1.00 92.12 93 LYS A O 1
ATOM 715 N N . SER A 1 94 ? 6.779 4.916 -11.660 1.00 92.50 94 SER A N 1
ATOM 716 C CA . SER A 1 94 ? 5.753 3.940 -12.035 1.00 92.50 94 SER A CA 1
ATOM 717 C C . SER A 1 94 ? 4.408 4.345 -11.444 1.00 92.50 94 SER A C 1
ATOM 719 O O . SER A 1 94 ? 4.361 4.761 -10.287 1.00 92.50 94 SER A O 1
ATOM 721 N N . THR A 1 95 ? 3.322 4.170 -12.196 1.00 95.19 95 THR A N 1
ATOM 722 C CA . THR A 1 95 ? 1.964 4.431 -11.701 1.00 95.19 95 THR A CA 1
ATOM 723 C C . THR A 1 95 ? 1.291 3.130 -11.271 1.00 95.19 95 THR A C 1
ATOM 725 O O . THR A 1 95 ? 1.121 2.216 -12.075 1.00 95.19 95 THR A O 1
ATOM 728 N N . LEU A 1 96 ? 0.903 3.057 -10.001 1.00 96.62 96 LEU A N 1
ATOM 729 C CA . LEU A 1 96 ? 0.206 1.932 -9.384 1.00 96.62 96 LEU A CA 1
ATOM 730 C C . LEU A 1 96 ? -1.307 2.091 -9.543 1.00 96.62 96 LEU A C 1
ATOM 732 O O . LEU A 1 96 ? -1.859 3.145 -9.222 1.00 96.62 96 LEU A O 1
ATOM 736 N N . ARG A 1 97 ? -1.989 1.028 -9.968 1.00 96.25 97 ARG A N 1
ATOM 737 C CA . ARG A 1 97 ? -3.453 0.965 -10.095 1.00 96.25 97 ARG A CA 1
ATOM 738 C C . ARG A 1 97 ? -4.065 0.258 -8.889 1.00 96.25 97 ARG A C 1
ATOM 740 O O . ARG A 1 97 ? -3.453 -0.666 -8.358 1.00 96.25 97 ARG A O 1
ATOM 747 N N . SER A 1 98 ? -5.266 0.653 -8.467 1.00 94.38 98 SER A N 1
ATOM 748 C CA . SER A 1 98 ? -5.981 -0.132 -7.450 1.00 94.38 98 SER A CA 1
ATOM 749 C C . SER A 1 98 ? -6.350 -1.500 -8.015 1.00 94.38 98 SER A C 1
ATOM 751 O O . SER A 1 98 ? -6.905 -1.577 -9.111 1.00 94.38 98 SER A O 1
ATOM 753 N N . ALA A 1 99 ? -6.025 -2.561 -7.281 1.00 87.25 99 ALA A N 1
ATOM 754 C CA . ALA A 1 99 ? -6.353 -3.939 -7.646 1.00 87.25 99 ALA A CA 1
ATOM 755 C C . ALA A 1 99 ? -7.711 -4.402 -7.093 1.00 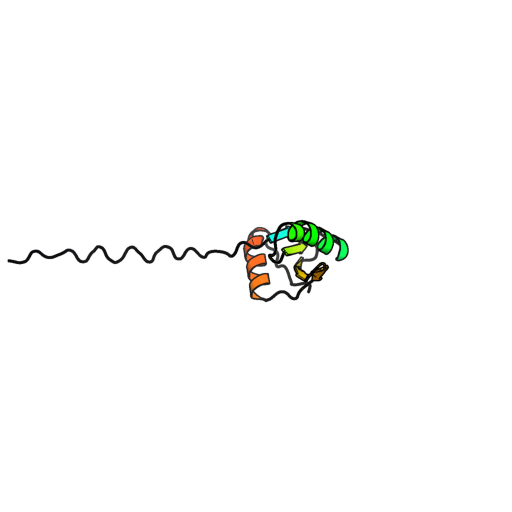87.25 99 ALA A C 1
ATOM 757 O O . ALA A 1 99 ? -8.266 -5.377 -7.590 1.00 87.25 99 ALA A O 1
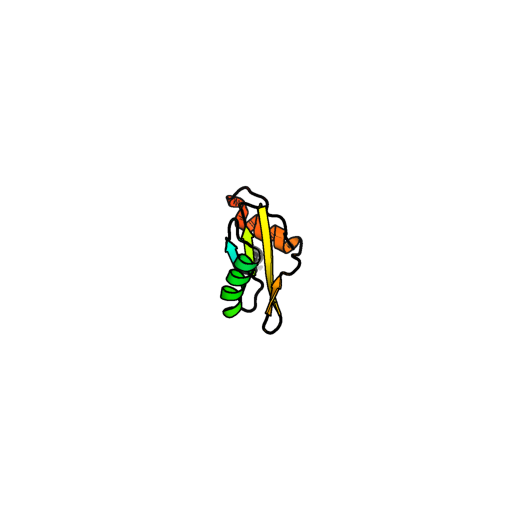ATOM 758 N N . ASN A 1 100 ? -8.224 -3.709 -6.069 1.00 66.12 100 ASN A N 1
ATOM 759 C CA . ASN A 1 100 ? -9.496 -3.981 -5.397 1.00 66.12 100 ASN A CA 1
ATOM 760 C C . ASN A 1 100 ? -10.213 -2.683 -5.015 1.00 66.12 100 ASN A C 1
ATOM 762 O O . ASN A 1 100 ? -9.524 -1.651 -4.797 1.00 66.12 100 ASN A O 1
#

Mean predicted aligned error: 9.75 Å

pLDDT: mean 84.75, std 16.42, range [38.69, 96.94]

Sequence (100 aa):
MNKMIPTALLLVSSAFSGATFANFTAIECNDCSSAAAQQQAAKVLAKQDKPVYVVDFVNYQVSKYQQEGEAVTAKAMTLSENLLINNHYSYRKSTLRSAN

Foldseek 3Di:
DDDDDPPPPPPPDPPPPPVPPPDAAEDEDAPDDPVRQQVVQVVVCVVPQGWYWYDHQNVLEIWIWGDDPPGIDTDDDDPVRQVSVCVVVVVVVGRHDYPD

Secondary structure (DSSP, 8-state):
------TTSSSSSS----------EEEE-TT--HHHHHHHHHHHHTT-SS-EEEEETTTTEEEEEEEETTEEEEEPPPHHHHHHHHHHTGGG--PPEE--